Protein AF-A0A934A9N7-F1 (afdb_monomer_lite)

Radius of gyration: 24.1 Å; chains: 1; bounding box: 70×26×63 Å

Sequence (169 aa):
MFSKMNTTSKTILLFLSGLFTGILIMSVLSYRASKTYLQVIESNYNYEQYKFAKQAMKDHEYFLAVHHYKNLITASSQKPGNSFYEAKDIWTLSFPFTAQILRIIKTDLDPKGIGKMRGDGINHGMLAYALEKYGKYSEANAEWEKASILLEQKDVEKVKQLIENINKT

Foldseek 3Di:
DPPPDDPVVVVVVVVVVVVVVVCVVLVVLQLQLQLLVLVVVLVVLLVVLCVQLLVCVVVLVLVSNLVSLVLNLLSLDCDPPRPSNVSSPDGDSPGRPVRVVSVVVDDCPDPPCLVVLLVSLLSLQSSLVSCVSVVNNVSSVVSLVSSCVSNVHPDSVVSNVVSVVVSVD

Structure (mmCIF, N/CA/C/O backbone):
data_AF-A0A934A9N7-F1
#
_entry.id   AF-A0A934A9N7-F1
#
loop_
_atom_site.group_PDB
_atom_site.id
_atom_site.type_symbol
_atom_site.label_atom_id
_atom_site.label_alt_id
_atom_site.label_comp_id
_atom_site.label_asym_id
_atom_site.label_entity_id
_atom_site.label_seq_id
_atom_site.pdbx_PDB_ins_code
_atom_site.Cartn_x
_atom_site.Cartn_y
_atom_site.Cartn_z
_atom_site.occupancy
_atom_site.B_iso_or_equiv
_atom_site.auth_seq_id
_atom_site.auth_comp_id
_atom_site.auth_asym_id
_atom_site.auth_atom_id
_atom_site.pdbx_PDB_model_num
ATOM 1 N N . MET A 1 1 ? 47.398 -6.228 -32.589 1.00 57.06 1 MET A N 1
ATOM 2 C CA . MET A 1 1 ? 46.823 -7.591 -32.694 1.00 57.06 1 MET A CA 1
ATOM 3 C C . MET A 1 1 ? 45.827 -7.761 -33.857 1.00 57.06 1 MET A C 1
ATOM 5 O O . MET A 1 1 ? 45.790 -8.835 -34.432 1.00 57.06 1 MET A O 1
ATOM 9 N N . PHE A 1 2 ? 45.100 -6.722 -34.301 1.00 56.72 2 PHE A N 1
ATOM 10 C CA . PHE A 1 2 ? 44.127 -6.814 -35.415 1.00 56.72 2 PHE A CA 1
ATOM 11 C C . PHE A 1 2 ? 44.704 -6.803 -36.849 1.00 56.72 2 PHE A C 1
ATOM 13 O O . PHE A 1 2 ? 43.981 -7.062 -37.811 1.00 56.72 2 PHE A O 1
ATOM 20 N N . SER A 1 3 ? 46.000 -6.516 -37.018 1.00 62.41 3 SER A N 1
ATOM 21 C CA . SER A 1 3 ? 46.625 -6.360 -38.344 1.00 62.41 3 SER A CA 1
ATOM 22 C C . SER A 1 3 ? 46.806 -7.685 -39.114 1.00 62.41 3 SER A C 1
ATOM 24 O O . SER A 1 3 ? 46.870 -7.642 -40.338 1.00 62.41 3 SER A O 1
ATOM 26 N N . LYS A 1 4 ? 46.804 -8.851 -38.442 1.00 75.25 4 LYS A N 1
ATOM 27 C CA . LYS A 1 4 ? 46.971 -10.184 -39.068 1.00 75.25 4 LYS A CA 1
ATOM 28 C C . LYS A 1 4 ? 45.673 -10.994 -39.260 1.00 75.25 4 LYS A C 1
ATOM 30 O O . LYS A 1 4 ? 45.740 -12.146 -39.671 1.00 75.25 4 LYS A O 1
ATOM 35 N N . MET A 1 5 ? 44.493 -10.439 -38.967 1.00 74.06 5 MET A N 1
ATOM 36 C CA . MET A 1 5 ? 43.220 -11.164 -39.141 1.00 74.06 5 MET A CA 1
ATOM 37 C C . MET A 1 5 ? 42.705 -11.103 -40.586 1.00 74.06 5 MET A C 1
ATOM 39 O O . MET A 1 5 ? 42.666 -10.023 -41.180 1.00 74.06 5 MET A O 1
ATOM 43 N N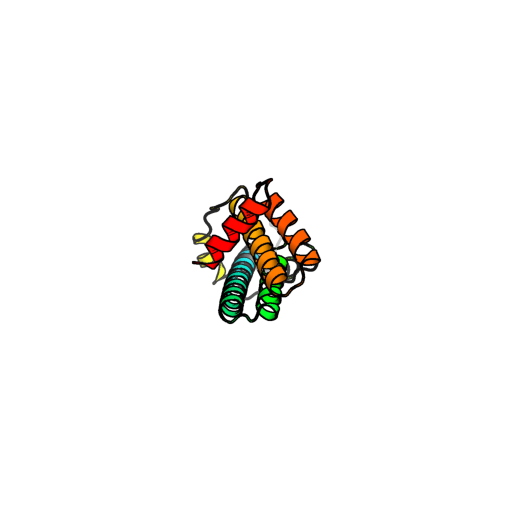 . ASN A 1 6 ? 42.234 -12.243 -41.105 1.00 85.94 6 ASN A N 1
ATOM 44 C CA . ASN A 1 6 ? 41.546 -12.330 -42.395 1.00 85.94 6 ASN A CA 1
ATOM 45 C C . ASN A 1 6 ? 40.193 -11.584 -42.349 1.00 85.94 6 ASN A C 1
ATOM 47 O O . ASN A 1 6 ? 39.578 -11.457 -41.285 1.00 85.94 6 ASN A O 1
ATOM 51 N N . THR A 1 7 ? 39.728 -11.082 -43.493 1.00 86.94 7 THR A N 1
ATOM 52 C CA . THR A 1 7 ? 38.546 -10.209 -43.618 1.00 86.94 7 THR A CA 1
ATOM 53 C C . THR A 1 7 ? 37.291 -10.835 -43.004 1.00 86.94 7 THR A C 1
ATOM 55 O O . THR A 1 7 ? 36.582 -10.167 -42.258 1.00 86.94 7 THR A O 1
ATOM 58 N N . THR A 1 8 ? 37.075 -12.140 -43.194 1.00 87.31 8 THR A N 1
ATOM 59 C CA . THR A 1 8 ? 35.951 -12.884 -42.598 1.00 87.31 8 THR A CA 1
ATOM 60 C C . THR A 1 8 ? 35.962 -12.839 -41.069 1.00 87.31 8 THR A C 1
ATOM 62 O O . THR A 1 8 ? 34.933 -12.588 -40.446 1.00 87.31 8 THR A O 1
ATOM 65 N N . SER A 1 9 ? 37.131 -13.016 -40.446 1.00 87.56 9 SER A N 1
ATOM 66 C CA . SER A 1 9 ? 37.269 -12.960 -38.987 1.00 87.56 9 SER A CA 1
ATOM 67 C C . SER A 1 9 ? 36.985 -11.558 -38.446 1.00 87.56 9 SER A C 1
ATOM 69 O O . SER A 1 9 ? 36.423 -11.430 -37.362 1.00 87.56 9 SER A O 1
ATOM 71 N N . LYS A 1 10 ? 37.330 -10.501 -39.198 1.00 86.94 10 LYS A N 1
ATOM 72 C CA . LYS A 1 10 ? 37.001 -9.113 -38.829 1.00 86.94 10 LYS A CA 1
ATOM 73 C C . LYS A 1 10 ? 35.493 -8.863 -38.888 1.00 86.94 10 LYS A C 1
ATOM 75 O O . LYS A 1 10 ? 34.950 -8.292 -37.949 1.00 86.94 10 LYS A O 1
ATOM 80 N N . THR A 1 11 ? 34.813 -9.340 -39.932 1.00 91.31 11 THR A N 1
ATOM 81 C CA . THR A 1 11 ? 33.352 -9.212 -40.067 1.00 91.31 11 THR A CA 1
ATOM 82 C C . THR A 1 11 ? 32.607 -9.964 -38.967 1.00 91.31 11 THR A C 1
ATOM 84 O O . THR A 1 11 ? 31.686 -9.410 -38.375 1.00 91.31 11 THR A O 1
ATOM 87 N N . ILE A 1 12 ? 33.033 -11.188 -38.634 1.00 92.69 12 ILE A N 1
ATOM 88 C CA . ILE A 1 12 ? 32.453 -11.963 -37.525 1.00 92.69 12 ILE A CA 1
ATOM 89 C C . ILE A 1 12 ? 32.645 -11.228 -36.196 1.00 92.69 12 ILE A C 1
ATOM 91 O O . ILE A 1 12 ? 31.709 -11.134 -35.410 1.00 92.69 12 ILE A O 1
ATOM 95 N N . LEU A 1 13 ? 33.832 -10.670 -35.946 1.00 91.88 13 LEU A N 1
ATOM 96 C CA . LEU A 1 13 ? 34.114 -9.964 -34.697 1.00 91.88 13 LEU A CA 1
ATOM 97 C C . LEU A 1 13 ? 33.294 -8.669 -34.578 1.00 91.88 13 LEU A C 1
ATOM 99 O O . LEU A 1 13 ? 32.753 -8.391 -33.509 1.00 91.88 13 LEU A O 1
ATOM 103 N N . LEU A 1 14 ? 33.118 -7.931 -35.680 1.00 91.00 14 LEU A N 1
ATOM 104 C CA . LEU A 1 14 ? 32.215 -6.778 -35.737 1.00 91.00 14 LEU A CA 1
ATOM 105 C C . LEU A 1 14 ? 30.757 -7.188 -35.487 1.00 91.00 14 LEU A C 1
ATOM 107 O O . LEU A 1 14 ? 30.097 -6.574 -34.651 1.00 91.00 14 LEU A O 1
ATOM 111 N N . PHE A 1 15 ? 30.277 -8.254 -36.134 1.00 93.25 15 PHE A N 1
ATOM 112 C CA . PHE A 1 15 ? 28.925 -8.776 -35.923 1.00 93.25 15 PHE A CA 1
ATOM 113 C C . PHE A 1 15 ? 28.690 -9.198 -34.469 1.00 93.25 15 PHE A C 1
ATOM 115 O O . PHE A 1 15 ? 27.717 -8.767 -33.854 1.00 93.25 15 PHE A O 1
ATOM 122 N N . LEU A 1 16 ? 29.607 -9.983 -33.892 1.00 94.44 16 LEU A N 1
ATOM 123 C CA . LEU A 1 16 ? 29.524 -10.418 -32.499 1.00 94.44 16 LEU A CA 1
ATOM 124 C C . LEU A 1 16 ? 29.541 -9.222 -31.549 1.00 94.44 16 LEU A C 1
ATOM 126 O O . LEU A 1 16 ? 28.736 -9.182 -30.625 1.00 94.44 16 LEU A O 1
ATOM 130 N N . SER A 1 17 ? 30.396 -8.224 -31.793 1.00 92.56 17 SER A N 1
ATOM 131 C CA . SER A 1 17 ? 30.420 -7.012 -30.969 1.00 92.56 17 SER A CA 1
ATOM 132 C C . SER A 1 17 ? 29.082 -6.265 -31.009 1.00 92.56 17 SER A C 1
ATOM 134 O O . SER A 1 17 ? 28.531 -5.964 -29.953 1.00 92.56 17 SER A O 1
ATOM 136 N N . GLY A 1 18 ? 28.495 -6.070 -32.197 1.00 94.38 18 GLY A N 1
ATOM 137 C CA . GLY A 1 18 ? 27.174 -5.458 -32.350 1.00 94.38 18 GLY A CA 1
ATOM 138 C C . GLY A 1 18 ? 26.064 -6.263 -31.670 1.00 94.38 18 GLY A C 1
ATOM 139 O O . GLY A 1 18 ? 25.211 -5.685 -30.998 1.00 94.38 18 GLY A O 1
ATOM 140 N N . LEU A 1 19 ? 26.111 -7.594 -31.773 1.00 92.81 19 LEU A N 1
ATOM 141 C CA . LEU A 1 19 ? 25.171 -8.495 -31.108 1.00 92.81 19 LEU A CA 1
ATOM 142 C C . LEU A 1 19 ? 25.270 -8.387 -29.578 1.00 92.81 19 LEU A C 1
ATOM 144 O O . LEU A 1 19 ? 24.251 -8.200 -28.918 1.00 92.81 19 LEU A O 1
ATOM 148 N N . PHE A 1 20 ? 26.479 -8.427 -29.009 1.00 92.12 20 PHE A N 1
ATOM 149 C CA . PHE A 1 20 ? 26.685 -8.266 -27.566 1.00 92.12 20 PHE A CA 1
ATOM 150 C C . PHE A 1 20 ? 26.236 -6.891 -27.068 1.00 92.12 20 PHE A C 1
ATOM 152 O O . PHE A 1 20 ? 25.565 -6.803 -26.039 1.00 92.12 20 PHE A O 1
ATOM 159 N N . THR A 1 21 ? 26.544 -5.817 -27.800 1.00 90.81 21 THR A N 1
ATOM 160 C CA . THR A 1 21 ? 26.066 -4.471 -27.460 1.00 90.81 21 THR A CA 1
ATOM 161 C C . THR A 1 21 ? 24.539 -4.394 -27.513 1.00 90.81 21 THR A C 1
ATOM 163 O O . THR A 1 21 ? 23.928 -3.855 -26.591 1.00 90.81 21 THR A O 1
ATOM 166 N N . GLY A 1 22 ? 23.908 -4.983 -28.532 1.00 88.19 22 GLY A N 1
ATOM 167 C CA . GLY A 1 22 ? 22.451 -5.068 -28.639 1.00 88.19 22 GLY A CA 1
ATOM 168 C C . GLY A 1 22 ? 21.816 -5.815 -27.464 1.00 88.19 22 GLY A C 1
ATOM 169 O O . GLY A 1 22 ? 20.876 -5.306 -26.854 1.00 88.19 22 GLY A O 1
ATOM 170 N N . ILE A 1 23 ? 22.368 -6.974 -27.090 1.00 88.00 23 ILE A N 1
ATOM 171 C CA . ILE A 1 23 ? 21.912 -7.763 -25.935 1.00 88.00 23 ILE A CA 1
ATOM 172 C C . ILE A 1 23 ? 22.042 -6.959 -24.642 1.00 88.00 23 ILE A C 1
ATOM 174 O O . ILE A 1 23 ? 21.104 -6.938 -23.846 1.00 88.00 23 ILE A O 1
ATOM 178 N N . LEU A 1 24 ? 23.167 -6.270 -24.428 1.00 84.25 24 LEU A N 1
ATOM 179 C CA . LEU A 1 24 ? 23.385 -5.454 -23.231 1.00 84.25 24 LEU A CA 1
ATOM 180 C C . LEU A 1 24 ? 22.382 -4.299 -23.142 1.00 84.25 24 LEU A C 1
ATOM 182 O O . LEU A 1 24 ? 21.764 -4.105 -22.095 1.00 84.25 24 LEU A O 1
ATOM 186 N N . ILE A 1 25 ? 22.172 -3.565 -24.238 1.00 84.62 25 ILE A N 1
ATOM 187 C CA . ILE A 1 25 ? 21.209 -2.455 -24.287 1.00 84.62 25 ILE A CA 1
ATOM 188 C C . ILE A 1 25 ? 19.789 -2.966 -24.030 1.00 84.62 25 ILE A C 1
ATOM 190 O O . ILE A 1 25 ? 19.090 -2.424 -23.171 1.00 84.62 25 ILE A O 1
ATOM 194 N N . MET A 1 26 ? 19.373 -4.030 -24.725 1.00 76.38 26 MET A N 1
ATOM 195 C CA . MET A 1 26 ? 18.054 -4.632 -24.526 1.00 76.38 26 MET A CA 1
ATOM 196 C C . MET A 1 26 ? 17.885 -5.155 -23.107 1.00 76.38 26 MET A C 1
ATOM 198 O O . MET A 1 26 ? 16.810 -5.009 -22.531 1.00 76.38 26 MET A O 1
ATOM 202 N N . SER A 1 27 ? 18.950 -5.684 -22.505 1.00 74.88 27 SER A N 1
ATOM 203 C CA . SER A 1 27 ? 18.892 -6.177 -21.137 1.00 74.88 27 SER A CA 1
ATOM 204 C C . SER A 1 27 ? 18.665 -5.063 -20.123 1.00 74.88 27 SER A C 1
ATOM 206 O O . SER A 1 27 ? 17.806 -5.178 -19.249 1.00 74.88 27 SER A O 1
ATOM 208 N N . VAL A 1 28 ? 19.379 -3.945 -20.273 1.00 76.06 28 VAL A N 1
ATOM 209 C CA . VAL A 1 28 ? 19.206 -2.766 -19.413 1.00 76.06 28 VAL A CA 1
ATOM 210 C C . VAL A 1 28 ? 17.812 -2.156 -19.582 1.00 76.06 28 VAL A C 1
ATOM 212 O O . VAL A 1 28 ? 17.179 -1.776 -18.592 1.00 76.06 28 VAL A O 1
ATOM 215 N N . LEU A 1 29 ? 17.322 -2.065 -20.822 1.00 69.44 29 LEU A N 1
ATOM 216 C CA . LEU A 1 29 ? 15.984 -1.551 -21.113 1.00 69.44 29 LEU A CA 1
ATOM 217 C C . LEU A 1 29 ? 14.897 -2.461 -20.538 1.00 69.44 29 LEU A C 1
ATOM 219 O O . LEU A 1 29 ? 14.018 -1.963 -19.843 1.00 69.44 29 LEU A O 1
ATOM 223 N N . SER A 1 30 ? 14.996 -3.773 -20.757 1.00 68.25 30 SER A N 1
ATOM 224 C CA . SER A 1 30 ? 14.063 -4.781 -20.243 1.00 68.25 30 SER A CA 1
ATOM 225 C C . SER A 1 30 ? 13.985 -4.761 -18.714 1.00 68.25 30 SER A C 1
ATOM 227 O O . SER A 1 30 ? 12.896 -4.683 -18.148 1.00 68.25 30 SER A O 1
ATOM 229 N N . TYR A 1 31 ? 15.134 -4.710 -18.031 1.00 68.38 31 TYR A N 1
ATOM 230 C CA . TYR A 1 31 ? 15.180 -4.641 -16.569 1.00 68.38 31 TYR A CA 1
ATOM 231 C C . TYR A 1 31 ? 14.456 -3.401 -16.018 1.00 68.38 31 TYR A C 1
ATOM 233 O O . TYR A 1 31 ? 13.620 -3.490 -15.116 1.00 68.38 31 TYR A O 1
ATOM 241 N N . ARG A 1 32 ? 14.717 -2.218 -16.592 1.00 65.81 32 ARG A N 1
ATOM 242 C CA . ARG A 1 32 ? 14.036 -0.977 -16.176 1.00 65.81 32 ARG A CA 1
ATOM 243 C C . ARG A 1 32 ? 12.549 -0.967 -16.547 1.00 65.81 32 ARG A C 1
ATOM 245 O O . ARG A 1 32 ? 11.734 -0.410 -15.805 1.00 65.81 32 ARG A O 1
ATOM 252 N N . ALA A 1 33 ? 12.209 -1.566 -17.683 1.00 65.12 33 ALA A N 1
ATOM 253 C CA . ALA A 1 33 ? 10.853 -1.683 -18.194 1.00 65.12 33 ALA A CA 1
ATOM 254 C C . ALA A 1 33 ? 9.975 -2.568 -17.303 1.00 65.12 33 ALA A C 1
ATOM 256 O O . ALA A 1 33 ? 8.890 -2.143 -16.906 1.00 65.12 33 ALA A O 1
ATOM 257 N N . SER A 1 34 ? 10.489 -3.741 -16.926 1.00 66.56 34 SER A N 1
ATOM 258 C CA . SER A 1 34 ? 9.816 -4.702 -16.047 1.00 66.56 34 SER A CA 1
ATOM 259 C C . SER A 1 34 ? 9.435 -4.066 -14.711 1.00 66.56 34 SER A C 1
ATOM 261 O O . SER A 1 34 ? 8.273 -4.103 -14.306 1.00 66.56 34 SER A O 1
ATOM 263 N N . LYS A 1 35 ? 10.369 -3.339 -14.081 1.00 68.56 35 LYS A N 1
ATOM 264 C CA . LYS A 1 35 ? 10.096 -2.627 -12.825 1.00 68.56 35 LYS A CA 1
ATOM 265 C C . LYS A 1 35 ? 8.929 -1.646 -12.948 1.00 68.56 35 LYS A C 1
ATOM 267 O O . LYS A 1 35 ? 8.080 -1.596 -12.066 1.00 68.56 35 LYS A O 1
ATOM 272 N N . THR A 1 36 ? 8.893 -0.852 -14.016 1.00 68.81 36 THR A N 1
ATOM 273 C CA . THR A 1 36 ? 7.818 0.131 -14.232 1.00 68.81 36 THR A CA 1
ATOM 274 C C . THR A 1 36 ? 6.482 -0.561 -14.486 1.00 68.81 36 THR A C 1
ATOM 276 O O . THR A 1 36 ? 5.463 -0.150 -13.945 1.00 68.81 36 THR A O 1
ATOM 279 N N . TYR A 1 37 ? 6.481 -1.631 -15.273 1.00 71.38 37 TYR A N 1
ATOM 280 C CA . TYR A 1 37 ? 5.269 -2.386 -15.557 1.00 71.38 37 TYR A CA 1
ATOM 281 C C . TYR A 1 37 ? 4.677 -3.039 -14.313 1.00 71.38 37 TYR A C 1
ATOM 283 O O . TYR A 1 37 ? 3.485 -2.900 -14.057 1.00 71.38 37 TYR A O 1
ATOM 291 N N . LEU A 1 38 ? 5.513 -3.675 -13.495 1.00 71.81 38 LEU A N 1
ATOM 292 C CA . LEU A 1 38 ? 5.072 -4.259 -12.233 1.00 71.81 38 LEU A CA 1
ATOM 293 C C . LEU A 1 38 ? 4.534 -3.201 -11.276 1.00 71.81 38 LEU A C 1
ATOM 295 O O . LEU A 1 38 ? 3.536 -3.455 -10.618 1.00 71.81 38 LEU A O 1
ATOM 299 N N . GLN A 1 39 ? 5.121 -2.000 -11.253 1.00 75.69 39 GLN A N 1
ATOM 300 C CA . GLN A 1 39 ? 4.568 -0.873 -10.494 1.00 75.69 39 GLN A CA 1
ATOM 301 C C . GLN A 1 39 ? 3.171 -0.470 -10.983 1.00 75.69 39 GLN A C 1
ATOM 303 O O . GLN A 1 39 ? 2.317 -0.129 -10.170 1.00 75.69 39 GLN A O 1
ATOM 308 N N . VAL A 1 40 ? 2.917 -0.518 -12.294 1.00 78.44 40 VAL A N 1
ATOM 309 C CA . VAL A 1 40 ? 1.588 -0.234 -12.856 1.00 78.44 40 VAL A CA 1
ATOM 310 C C . VAL A 1 40 ? 0.593 -1.334 -12.498 1.00 78.44 40 VAL A C 1
ATOM 312 O O . VAL A 1 40 ? -0.516 -1.012 -12.079 1.00 78.44 40 VAL A O 1
ATOM 315 N N . ILE A 1 41 ? 0.977 -2.610 -12.609 1.00 77.88 41 ILE A N 1
ATOM 316 C CA . ILE A 1 41 ? 0.116 -3.726 -12.187 1.00 77.88 41 ILE A CA 1
ATOM 317 C C . ILE A 1 41 ? -0.189 -3.618 -10.692 1.00 77.88 41 ILE A C 1
ATOM 319 O O . ILE A 1 41 ? -1.353 -3.694 -10.315 1.00 77.88 41 ILE A O 1
ATOM 323 N N . GLU A 1 42 ? 0.829 -3.408 -9.855 1.00 82.19 42 GLU A N 1
ATOM 324 C CA . GLU A 1 42 ? 0.686 -3.222 -8.407 1.00 82.19 42 GLU A CA 1
ATOM 325 C C . GLU A 1 42 ? -0.274 -2.062 -8.111 1.00 82.19 42 GLU A C 1
ATOM 327 O O . GLU A 1 42 ? -1.207 -2.209 -7.325 1.00 82.19 42 GLU A O 1
ATOM 332 N N . SER A 1 43 ? -0.111 -0.927 -8.797 1.00 83.06 43 SER A N 1
ATOM 333 C CA . SER A 1 43 ? -0.997 0.228 -8.645 1.00 83.06 43 SER A CA 1
ATOM 334 C C . SER A 1 43 ? -2.438 -0.074 -9.063 1.00 83.06 43 SER A C 1
ATOM 336 O O . SER A 1 43 ? -3.361 0.341 -8.362 1.00 83.06 43 SER A O 1
ATOM 338 N N . ASN A 1 44 ? -2.651 -0.774 -10.182 1.00 83.56 44 ASN A N 1
ATOM 339 C CA . ASN A 1 44 ? -3.992 -1.132 -10.649 1.00 83.56 44 ASN A CA 1
ATOM 340 C C . ASN A 1 44 ? -4.661 -2.126 -9.695 1.00 83.56 44 ASN A C 1
ATOM 342 O O . ASN A 1 44 ? -5.805 -1.930 -9.298 1.00 83.56 44 ASN A O 1
ATOM 346 N N . TYR A 1 45 ? -3.920 -3.148 -9.267 1.00 85.81 45 TYR A N 1
ATOM 347 C CA . TYR A 1 45 ? -4.387 -4.123 -8.290 1.00 85.81 45 TYR A CA 1
ATOM 348 C C . TYR A 1 45 ? -4.777 -3.449 -6.970 1.00 85.81 45 TYR A C 1
ATOM 350 O O . TYR A 1 45 ? -5.873 -3.674 -6.463 1.00 85.81 45 TYR A O 1
ATOM 358 N N . ASN A 1 46 ? -3.924 -2.567 -6.439 1.00 87.19 46 ASN A N 1
ATOM 359 C CA . ASN A 1 46 ? -4.215 -1.814 -5.219 1.00 87.19 46 ASN A CA 1
ATOM 360 C C . ASN A 1 46 ? -5.482 -0.958 -5.372 1.00 87.19 46 ASN A C 1
ATOM 362 O O . ASN A 1 46 ? -6.333 -0.937 -4.483 1.00 87.19 46 ASN A O 1
ATOM 366 N N . TYR A 1 47 ? -5.645 -0.287 -6.514 1.00 89.31 47 TYR A N 1
ATOM 367 C CA . TYR A 1 47 ? -6.848 0.491 -6.801 1.00 89.31 47 TYR A CA 1
ATOM 368 C C . TYR A 1 47 ? -8.116 -0.380 -6.846 1.00 89.31 47 TYR A C 1
ATOM 370 O O . TYR A 1 47 ? -9.130 -0.026 -6.241 1.00 89.31 47 TYR A O 1
ATOM 378 N N . GLU A 1 48 ? -8.062 -1.538 -7.506 1.00 88.94 48 GLU A N 1
ATOM 379 C CA . GLU A 1 48 ? -9.183 -2.480 -7.574 1.00 88.94 48 GLU A CA 1
ATOM 380 C C . GLU A 1 48 ? -9.549 -3.040 -6.197 1.00 88.94 48 GLU A C 1
ATOM 382 O O . GLU A 1 48 ? -10.721 -3.005 -5.818 1.00 88.94 48 GLU A O 1
ATOM 387 N N . GLN A 1 49 ? -8.564 -3.482 -5.406 1.00 91.81 49 GLN A N 1
ATOM 388 C CA . GLN A 1 49 ? -8.805 -3.974 -4.046 1.00 91.81 49 GLN A CA 1
ATOM 389 C C . GLN A 1 49 ? -9.431 -2.892 -3.162 1.00 91.81 49 GLN A C 1
ATOM 391 O O . GLN A 1 49 ? -10.390 -3.169 -2.447 1.00 91.81 49 GLN A O 1
ATOM 396 N N . TYR A 1 50 ? -8.952 -1.648 -3.244 1.00 92.38 50 TYR A N 1
ATOM 397 C CA . TYR A 1 50 ? -9.559 -0.531 -2.520 1.00 92.38 50 TYR A CA 1
ATOM 398 C C . TYR A 1 50 ? -11.021 -0.304 -2.931 1.00 92.38 50 TYR A C 1
ATOM 400 O O . TYR A 1 50 ? -11.891 -0.147 -2.071 1.00 92.38 50 TYR A O 1
ATOM 408 N N . LYS A 1 51 ? -11.318 -0.327 -4.238 1.00 94.44 51 LYS A N 1
ATOM 409 C CA . LYS A 1 51 ? -12.684 -0.176 -4.755 1.00 94.44 51 LYS A CA 1
ATOM 410 C C . LYS A 1 51 ? -13.603 -1.293 -4.252 1.00 94.44 51 LYS A C 1
ATOM 412 O O . LYS A 1 51 ? -14.706 -0.995 -3.795 1.00 94.44 51 LYS A O 1
ATOM 417 N N . PHE A 1 52 ? -13.157 -2.548 -4.301 1.00 94.06 52 PHE A N 1
ATOM 418 C CA . PHE A 1 52 ? -13.930 -3.683 -3.793 1.00 94.06 52 PHE A CA 1
ATOM 419 C C . PHE A 1 52 ? -14.135 -3.608 -2.280 1.00 94.06 52 PHE A C 1
ATOM 421 O O . PHE A 1 52 ? -15.251 -3.814 -1.813 1.00 94.06 52 PHE A O 1
ATOM 428 N N . ALA A 1 53 ? -13.109 -3.217 -1.519 1.00 92.69 53 ALA A N 1
ATOM 429 C CA . ALA A 1 53 ? -13.230 -3.012 -0.079 1.00 92.69 53 ALA A CA 1
ATOM 430 C C . ALA A 1 53 ? -14.280 -1.943 0.253 1.00 92.69 53 ALA A C 1
ATOM 432 O O . ALA A 1 53 ? -15.150 -2.160 1.092 1.00 92.69 53 ALA A O 1
ATOM 433 N N . LYS A 1 54 ? -14.240 -0.798 -0.441 1.00 93.06 54 LYS A N 1
ATOM 434 C CA . LYS A 1 54 ? -15.216 0.285 -0.268 1.00 93.06 54 LYS A CA 1
ATOM 435 C C . LYS A 1 54 ? -16.633 -0.133 -0.640 1.00 93.06 54 LYS A C 1
ATOM 437 O O . LYS A 1 54 ? -17.564 0.258 0.058 1.00 93.06 54 LYS A O 1
ATOM 442 N N . GLN A 1 55 ? -16.801 -0.911 -1.706 1.00 94.75 55 GLN A N 1
ATOM 443 C CA . GLN A 1 55 ? -18.110 -1.434 -2.088 1.00 94.75 55 GLN A CA 1
ATOM 444 C C . GLN A 1 55 ? -18.648 -2.397 -1.020 1.00 94.75 55 GLN A C 1
ATOM 446 O O . GLN A 1 55 ? -19.728 -2.161 -0.492 1.00 94.75 55 GLN A O 1
ATOM 451 N N . ALA A 1 56 ? -17.848 -3.378 -0.595 1.00 94.50 56 ALA A N 1
ATOM 452 C CA . ALA A 1 56 ? -18.219 -4.312 0.468 1.00 94.50 56 ALA A CA 1
ATOM 453 C C . ALA A 1 56 ? -18.567 -3.597 1.789 1.00 94.50 56 ALA A C 1
ATOM 455 O O . ALA A 1 56 ? -19.503 -3.986 2.482 1.00 94.50 56 ALA A O 1
ATOM 456 N N . MET A 1 57 ? -17.864 -2.506 2.124 1.00 93.38 57 MET A N 1
ATOM 457 C CA . MET A 1 57 ? -18.210 -1.658 3.272 1.00 93.38 57 MET A CA 1
ATOM 458 C C . MET A 1 57 ? -19.600 -1.019 3.138 1.00 93.38 57 MET A C 1
ATOM 460 O O . MET A 1 57 ? -20.334 -0.977 4.123 1.00 93.38 57 MET A O 1
ATOM 464 N N . LYS A 1 58 ? -19.966 -0.520 1.948 1.00 93.44 58 LYS A N 1
ATOM 465 C CA . LYS A 1 58 ? -21.298 0.058 1.681 1.00 93.44 58 LYS A CA 1
ATOM 466 C C . LYS A 1 58 ? -22.399 -0.999 1.740 1.00 93.44 58 LYS A C 1
ATOM 468 O O . LYS A 1 58 ? -23.484 -0.725 2.247 1.00 93.44 58 LYS A O 1
ATOM 473 N N . ASP A 1 59 ? -22.084 -2.209 1.296 1.00 95.75 59 ASP A N 1
ATOM 474 C CA . ASP A 1 59 ? -23.002 -3.349 1.281 1.00 95.75 59 ASP A CA 1
ATOM 475 C C . ASP A 1 59 ? -23.081 -4.063 2.646 1.00 95.75 59 ASP A C 1
ATOM 477 O O . ASP A 1 59 ? -23.822 -5.027 2.804 1.00 95.75 59 ASP A O 1
ATOM 481 N N . HIS A 1 60 ? -22.370 -3.557 3.666 1.00 94.69 60 HIS A N 1
ATOM 482 C CA . HIS A 1 60 ? -22.273 -4.131 5.017 1.00 94.69 60 HIS A CA 1
ATOM 483 C C . HIS A 1 60 ? -21.657 -5.547 5.050 1.00 94.69 60 HIS A C 1
ATOM 485 O O . HIS A 1 60 ? -21.754 -6.262 6.050 1.00 94.69 60 HIS A O 1
ATOM 491 N N . GLU A 1 61 ? -20.947 -5.940 3.992 1.00 95.94 61 GLU A N 1
ATOM 492 C CA . GLU A 1 61 ? -20.204 -7.196 3.874 1.00 95.94 61 GLU A CA 1
ATOM 493 C C . GLU A 1 61 ? -18.810 -7.068 4.514 1.00 95.94 61 GLU A C 1
ATOM 495 O O . GLU A 1 61 ? -17.765 -7.179 3.867 1.00 95.94 61 GLU A O 1
ATOM 500 N N . TYR A 1 62 ? -18.772 -6.811 5.824 1.00 93.38 62 TYR A N 1
ATOM 501 C CA . TYR A 1 62 ? -17.536 -6.439 6.526 1.00 93.38 62 TYR A CA 1
ATOM 502 C C . TYR A 1 62 ? -16.425 -7.490 6.444 1.00 93.38 62 TYR A C 1
ATOM 504 O O . TYR A 1 62 ? -15.250 -7.137 6.383 1.00 93.38 62 TYR A O 1
ATOM 512 N N . PHE A 1 63 ? -16.770 -8.779 6.388 1.00 93.25 63 PHE A N 1
ATOM 513 C CA . PHE A 1 63 ? -15.785 -9.843 6.185 1.00 93.25 63 PHE A CA 1
ATOM 514 C C . PHE A 1 63 ? -15.049 -9.697 4.843 1.00 93.25 63 PHE A C 1
ATOM 516 O O . PHE A 1 63 ? -13.821 -9.801 4.789 1.00 93.25 63 PHE A O 1
ATOM 523 N N . LEU A 1 64 ? -15.790 -9.409 3.769 1.00 92.44 64 LEU A N 1
ATOM 524 C CA . LEU A 1 64 ? -15.227 -9.220 2.436 1.00 92.44 64 LEU A CA 1
ATOM 525 C C . LEU A 1 64 ? -14.402 -7.927 2.372 1.00 92.44 64 LEU A C 1
ATOM 527 O O . LEU A 1 64 ? -13.301 -7.916 1.821 1.00 92.44 64 LEU A O 1
ATOM 531 N N . ALA A 1 65 ? -14.867 -6.862 3.031 1.00 91.31 65 ALA A N 1
ATOM 532 C CA . ALA A 1 65 ? -14.099 -5.628 3.172 1.00 91.31 65 ALA A CA 1
ATOM 533 C C . ALA A 1 65 ? -12.753 -5.856 3.885 1.00 91.31 65 ALA A C 1
ATOM 535 O O . ALA A 1 65 ? -11.715 -5.395 3.408 1.00 91.31 65 ALA A O 1
ATOM 536 N N . VAL A 1 66 ? -12.746 -6.616 4.989 1.00 92.06 66 VAL A N 1
ATOM 537 C CA . VAL A 1 66 ? -11.519 -7.013 5.702 1.00 92.06 66 VAL A CA 1
ATOM 538 C C . VAL A 1 66 ? -10.571 -7.772 4.775 1.00 92.06 66 VAL A C 1
ATOM 540 O O . VAL A 1 66 ? -9.373 -7.490 4.775 1.00 92.06 66 VAL A O 1
ATOM 543 N N . HIS A 1 67 ? -11.085 -8.710 3.974 1.00 91.50 67 HIS A N 1
ATOM 544 C CA . HIS A 1 67 ? -10.273 -9.461 3.017 1.00 91.50 67 HIS A CA 1
ATOM 545 C C . HIS A 1 67 ? -9.579 -8.532 2.007 1.00 91.50 67 HIS A C 1
ATOM 547 O O . HIS A 1 67 ? -8.356 -8.581 1.860 1.00 91.50 67 HIS A O 1
ATOM 553 N N . HIS A 1 68 ? -10.327 -7.625 1.376 1.00 91.12 68 HIS A N 1
ATOM 554 C CA . HIS A 1 68 ? -9.772 -6.698 0.390 1.00 91.12 68 HIS A CA 1
ATOM 555 C C . HIS A 1 68 ? -8.784 -5.689 0.994 1.00 91.12 68 HIS A C 1
ATOM 557 O O . HIS A 1 68 ? -7.730 -5.444 0.405 1.00 91.12 68 HIS A O 1
ATOM 563 N N . TYR A 1 69 ? -9.047 -5.152 2.191 1.00 91.88 69 TYR A N 1
ATOM 564 C CA . TYR A 1 69 ? -8.082 -4.274 2.863 1.00 91.88 69 TYR A CA 1
ATOM 565 C C . TYR A 1 69 ? -6.809 -5.017 3.300 1.00 91.88 69 TYR A C 1
ATOM 567 O O . TYR A 1 69 ? -5.714 -4.466 3.174 1.00 91.88 69 TYR A O 1
ATOM 575 N N . LYS A 1 70 ? -6.905 -6.281 3.742 1.00 88.88 70 LYS A N 1
ATOM 576 C CA . LYS A 1 70 ? -5.715 -7.113 4.009 1.00 88.88 70 LYS A CA 1
ATOM 577 C C . LYS A 1 70 ? -4.902 -7.346 2.733 1.00 88.88 70 LYS A C 1
ATOM 579 O O . LYS A 1 70 ? -3.677 -7.233 2.779 1.00 88.88 70 LYS A O 1
ATOM 584 N N . ASN A 1 71 ? -5.556 -7.609 1.600 1.00 87.31 71 ASN A N 1
ATOM 585 C CA . ASN A 1 71 ? -4.880 -7.760 0.308 1.00 87.31 71 ASN A CA 1
ATOM 586 C C . ASN A 1 71 ? -4.166 -6.472 -0.116 1.00 87.31 71 ASN A C 1
ATOM 588 O O . ASN A 1 71 ? -3.025 -6.535 -0.567 1.00 87.31 71 ASN A O 1
ATOM 592 N N . LEU A 1 72 ? -4.809 -5.318 0.077 1.00 87.94 72 LEU A N 1
ATOM 593 C CA . LEU A 1 72 ? -4.250 -4.001 -0.223 1.00 87.94 72 LEU A CA 1
ATOM 594 C C . LEU A 1 72 ? -2.963 -3.726 0.572 1.00 87.94 72 LEU A C 1
ATOM 596 O O . LEU A 1 72 ? -1.936 -3.393 -0.012 1.00 87.94 72 LEU A O 1
ATOM 600 N N . ILE A 1 73 ? -3.003 -3.928 1.894 1.00 87.00 73 ILE A N 1
ATOM 601 C CA . ILE A 1 73 ? -1.843 -3.746 2.786 1.00 87.00 73 ILE A CA 1
ATOM 602 C C . ILE A 1 73 ? -0.732 -4.747 2.451 1.00 87.00 73 ILE A C 1
ATOM 604 O O . ILE A 1 73 ? 0.451 -4.409 2.450 1.00 87.00 73 ILE A O 1
ATOM 608 N N . THR A 1 74 ? -1.099 -5.996 2.158 1.00 84.62 74 THR A N 1
ATOM 609 C CA . THR A 1 74 ? -0.124 -7.037 1.814 1.00 84.62 74 THR A CA 1
ATOM 610 C C . THR A 1 74 ? 0.594 -6.689 0.515 1.00 84.62 74 THR A C 1
ATOM 612 O O . THR A 1 74 ? 1.823 -6.740 0.483 1.00 84.62 74 THR A O 1
ATOM 615 N N . ALA A 1 75 ? -0.148 -6.271 -0.515 1.00 80.81 75 ALA A N 1
ATOM 616 C CA . ALA A 1 75 ? 0.399 -5.908 -1.816 1.00 80.81 75 ALA A CA 1
ATOM 617 C C . ALA A 1 75 ? 1.268 -4.643 -1.769 1.00 80.81 75 ALA A C 1
ATOM 619 O O . ALA A 1 75 ? 2.297 -4.615 -2.442 1.00 80.81 75 ALA A O 1
ATOM 620 N N . SER A 1 76 ? 0.931 -3.646 -0.939 1.00 77.56 76 SER A N 1
ATOM 621 C CA . SER A 1 76 ? 1.749 -2.431 -0.775 1.00 77.56 76 SER A CA 1
ATOM 622 C C . SER A 1 76 ? 2.998 -2.629 0.103 1.00 77.56 76 SER A C 1
ATOM 624 O O . SER A 1 76 ? 3.945 -1.822 0.039 1.00 77.56 76 SER A O 1
ATOM 626 N N . SER A 1 77 ? 3.035 -3.710 0.896 1.00 75.06 77 SER A N 1
ATOM 627 C CA . SER A 1 77 ? 4.127 -3.999 1.828 1.00 75.06 77 SER A CA 1
ATOM 628 C C . SER A 1 77 ? 5.432 -4.375 1.118 1.00 75.06 77 SER A C 1
ATOM 630 O O . SER A 1 77 ? 5.476 -5.206 0.213 1.00 75.06 77 SER A O 1
ATOM 632 N N . GLN A 1 78 ? 6.553 -3.805 1.563 1.00 68.19 78 GLN A N 1
ATOM 633 C CA . GLN A 1 78 ? 7.890 -4.144 1.054 1.00 68.19 78 GLN A CA 1
ATOM 634 C C . GLN A 1 78 ? 8.516 -5.330 1.808 1.00 68.19 78 GLN A C 1
ATOM 636 O O . GLN A 1 78 ? 9.701 -5.301 2.134 1.00 68.19 78 GLN A O 1
ATOM 641 N N . LYS A 1 79 ? 7.722 -6.352 2.145 1.00 66.00 79 LYS A N 1
ATOM 642 C CA . LYS A 1 79 ? 8.204 -7.523 2.891 1.00 66.00 79 LYS A CA 1
ATOM 643 C C . LYS A 1 79 ? 8.505 -8.700 1.948 1.00 66.00 79 LYS A C 1
ATOM 645 O O . LYS A 1 79 ? 7.768 -8.888 0.977 1.00 66.00 79 LYS A O 1
ATOM 650 N N . PRO A 1 80 ? 9.547 -9.508 2.234 1.00 50.12 80 PRO A N 1
ATOM 651 C CA . PRO A 1 80 ? 9.764 -10.790 1.560 1.00 50.12 80 PRO A CA 1
ATOM 652 C C . PRO A 1 80 ? 8.511 -11.677 1.661 1.00 50.12 80 PRO A C 1
ATOM 654 O O . PRO A 1 80 ? 7.871 -11.690 2.714 1.00 50.12 80 PRO A O 1
ATOM 657 N N . GLY A 1 81 ? 8.148 -12.386 0.587 1.00 53.47 81 GLY A N 1
ATOM 658 C CA . GLY A 1 81 ? 6.904 -13.167 0.497 1.00 53.47 81 GLY A CA 1
ATOM 659 C C . GLY A 1 81 ? 5.694 -12.422 -0.090 1.00 53.47 81 GLY A C 1
ATOM 660 O O . GLY A 1 81 ? 4.627 -13.015 -0.232 1.00 53.47 81 GLY A O 1
ATOM 661 N N . ASN A 1 82 ? 5.822 -11.139 -0.450 1.00 64.31 82 ASN A N 1
ATOM 662 C CA . ASN A 1 82 ? 4.815 -10.438 -1.256 1.00 64.31 82 ASN A CA 1
ATOM 663 C C . ASN A 1 82 ? 5.000 -10.789 -2.745 1.00 64.31 82 ASN A C 1
ATOM 665 O O . ASN A 1 82 ? 6.096 -10.643 -3.292 1.00 64.31 82 ASN A O 1
ATOM 669 N N . SER A 1 83 ? 3.916 -11.170 -3.427 1.00 62.53 83 SER A N 1
ATOM 670 C CA . SER A 1 83 ? 3.903 -11.485 -4.862 1.00 62.53 83 SER A CA 1
ATOM 671 C C . SER A 1 83 ? 4.495 -10.369 -5.736 1.00 62.53 83 SER A C 1
ATOM 673 O O . SER A 1 83 ? 5.146 -10.658 -6.735 1.00 62.53 83 SER A O 1
ATOM 675 N N . PHE A 1 84 ? 4.354 -9.096 -5.344 1.00 62.91 84 PHE A N 1
ATOM 676 C CA . PHE A 1 84 ? 4.947 -7.949 -6.050 1.00 62.91 84 PHE A CA 1
ATOM 677 C C . PHE A 1 84 ? 6.385 -7.618 -5.616 1.00 62.91 84 PHE A C 1
ATOM 679 O O . PHE A 1 84 ? 7.076 -6.846 -6.287 1.00 62.91 84 PHE A O 1
ATOM 686 N N . TYR A 1 85 ? 6.861 -8.184 -4.502 1.00 58.59 85 TYR A N 1
ATOM 687 C CA . TYR A 1 85 ? 8.269 -8.122 -4.107 1.00 58.59 85 TYR A CA 1
ATOM 688 C C . TYR A 1 85 ? 9.098 -9.103 -4.943 1.00 58.59 85 TYR A C 1
ATOM 690 O O . TYR A 1 85 ? 10.118 -8.706 -5.497 1.00 58.59 85 TYR A O 1
ATOM 698 N N . GLU A 1 86 ? 8.612 -10.335 -5.101 1.00 55.69 86 GLU A N 1
ATOM 699 C CA . GLU A 1 86 ? 9.301 -11.418 -5.821 1.00 55.69 86 GLU A CA 1
ATOM 700 C C . GLU A 1 86 ? 9.168 -11.305 -7.347 1.00 55.69 86 GLU A C 1
ATOM 702 O O . GLU A 1 86 ? 10.098 -11.631 -8.083 1.00 55.69 86 GLU A O 1
ATOM 707 N N . ALA A 1 87 ? 8.051 -10.764 -7.850 1.00 54.72 87 ALA A N 1
ATOM 708 C CA . ALA A 1 87 ? 7.849 -10.591 -9.289 1.00 54.72 87 ALA A CA 1
ATOM 709 C C . ALA A 1 87 ? 8.805 -9.574 -9.935 1.00 54.72 87 ALA A C 1
ATOM 711 O O . ALA A 1 87 ? 8.953 -9.592 -11.156 1.00 54.72 87 ALA A O 1
ATOM 712 N N . LYS A 1 88 ? 9.477 -8.716 -9.146 1.00 56.28 88 LYS A N 1
ATOM 713 C CA . LYS A 1 88 ? 10.434 -7.703 -9.641 1.00 56.28 88 LYS A CA 1
ATOM 714 C C . LYS A 1 88 ? 11.594 -8.290 -10.444 1.00 56.28 88 LYS A C 1
ATOM 716 O O . LYS A 1 88 ? 12.191 -7.552 -11.227 1.00 56.28 88 LYS A O 1
ATOM 721 N N . ASP A 1 89 ? 11.831 -9.593 -10.317 1.00 53.50 89 ASP A N 1
ATOM 722 C CA . ASP A 1 89 ? 12.939 -10.294 -10.959 1.00 53.50 89 ASP A CA 1
ATOM 723 C C . ASP A 1 89 ? 12.522 -11.191 -12.147 1.00 53.50 89 ASP A C 1
ATOM 725 O O . ASP A 1 89 ? 13.379 -11.831 -12.759 1.00 53.50 89 ASP A O 1
ATOM 729 N N . ILE A 1 90 ? 11.237 -11.231 -12.538 1.00 52.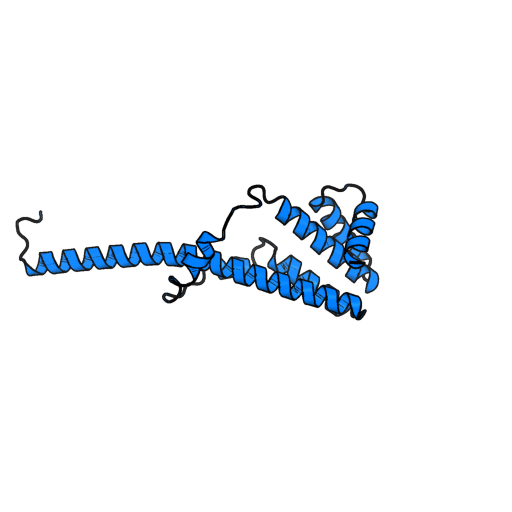31 90 ILE A N 1
ATOM 730 C CA . ILE A 1 90 ? 10.758 -12.143 -13.595 1.00 52.31 90 ILE A CA 1
ATOM 731 C C . ILE A 1 90 ? 10.810 -11.470 -14.979 1.00 52.31 90 ILE A C 1
ATOM 733 O O . ILE A 1 90 ? 10.231 -10.410 -15.224 1.00 52.31 90 ILE A O 1
ATOM 737 N N . TRP A 1 91 ? 11.539 -12.107 -15.896 1.00 51.06 91 TRP A N 1
ATOM 738 C CA . TRP A 1 91 ? 11.901 -11.612 -17.227 1.00 51.06 91 TRP A CA 1
ATOM 739 C C . TRP A 1 91 ? 11.052 -12.209 -18.354 1.00 51.06 91 TRP A C 1
ATOM 741 O O . TRP A 1 91 ? 10.858 -13.419 -18.403 1.00 51.06 91 TRP A O 1
ATOM 751 N N . THR A 1 92 ? 10.690 -11.395 -19.355 1.00 55.44 92 THR A N 1
ATOM 752 C CA . THR A 1 92 ? 10.393 -11.880 -20.719 1.00 55.44 92 THR A CA 1
ATOM 753 C C . THR A 1 92 ? 10.995 -10.940 -21.774 1.00 55.44 92 THR A C 1
ATOM 755 O O . THR A 1 92 ? 10.955 -9.719 -21.636 1.00 55.44 92 THR A O 1
ATOM 758 N N . LEU A 1 93 ? 11.588 -11.506 -22.836 1.00 50.66 93 LEU A N 1
ATOM 759 C CA . LEU A 1 93 ? 12.303 -10.771 -23.901 1.00 50.66 93 LEU A CA 1
ATOM 760 C C . LEU A 1 93 ? 11.404 -9.834 -24.740 1.00 50.66 93 LEU A C 1
ATOM 762 O O . LEU A 1 93 ? 11.910 -9.014 -25.504 1.00 50.66 93 LEU A O 1
ATOM 766 N N . SER A 1 94 ? 10.082 -9.946 -24.619 1.00 55.00 94 SER A N 1
ATOM 767 C CA . SER A 1 94 ? 9.086 -9.254 -25.447 1.00 55.00 94 SER A CA 1
ATOM 768 C C . SER A 1 94 ? 8.630 -7.891 -24.905 1.00 55.00 94 SER A C 1
ATOM 770 O O . SER A 1 94 ? 7.749 -7.267 -25.490 1.00 55.00 94 SER A O 1
ATOM 772 N N . PHE A 1 95 ? 9.208 -7.402 -23.804 1.00 57.19 95 PHE A N 1
ATOM 773 C CA . PHE A 1 95 ? 8.658 -6.284 -23.026 1.00 57.19 95 PHE A CA 1
ATOM 774 C C . PHE A 1 95 ? 9.115 -4.821 -23.326 1.00 57.19 95 PHE A C 1
ATOM 776 O O . PHE A 1 95 ? 8.586 -3.902 -22.697 1.00 57.19 95 PHE A O 1
ATOM 783 N N . PRO A 1 96 ? 10.072 -4.496 -24.226 1.00 51.34 96 PRO A N 1
ATOM 784 C CA . PRO A 1 96 ? 10.722 -3.178 -24.176 1.00 51.34 96 PRO A CA 1
ATOM 785 C C . PRO A 1 96 ? 9.900 -1.993 -24.727 1.00 51.34 96 PRO A C 1
ATOM 787 O O . PRO A 1 96 ? 10.180 -0.853 -24.356 1.00 51.34 96 PRO A O 1
ATOM 790 N N . PHE A 1 97 ? 8.885 -2.205 -25.576 1.00 53.69 97 PHE A N 1
ATOM 791 C CA . PHE A 1 97 ? 8.211 -1.094 -26.277 1.00 53.69 97 PHE A CA 1
ATOM 792 C C . PHE A 1 97 ? 7.070 -0.428 -25.483 1.00 53.69 97 PHE A C 1
ATOM 794 O O . PHE A 1 97 ? 6.887 0.784 -25.587 1.00 53.69 97 PHE A O 1
ATOM 801 N N . THR A 1 98 ? 6.350 -1.156 -24.626 1.00 51.72 98 THR A N 1
ATOM 802 C CA . THR A 1 98 ? 5.259 -0.605 -23.791 1.00 51.72 98 THR A CA 1
ATOM 803 C C . THR A 1 98 ? 5.764 0.211 -22.597 1.00 51.72 98 THR A C 1
ATOM 805 O O . THR A 1 98 ? 5.094 1.134 -22.138 1.00 51.72 98 THR A O 1
ATOM 808 N N . ALA A 1 99 ? 6.971 -0.065 -22.103 1.00 52.03 99 ALA A N 1
ATOM 809 C CA . ALA A 1 99 ? 7.483 0.564 -20.888 1.00 52.03 99 ALA A CA 1
ATOM 810 C C . ALA A 1 99 ? 8.115 1.951 -21.084 1.00 52.03 99 ALA A C 1
ATOM 812 O O . ALA A 1 99 ? 8.197 2.731 -20.133 1.00 52.03 99 ALA A O 1
ATOM 813 N N . GLN A 1 100 ? 8.541 2.295 -22.303 1.00 48.41 100 GLN A N 1
ATOM 814 C CA . GLN A 1 100 ? 9.149 3.602 -22.565 1.00 48.41 100 GLN A CA 1
ATOM 815 C C . GLN A 1 100 ? 8.119 4.742 -22.489 1.00 48.41 100 GLN A C 1
ATOM 817 O O . GLN A 1 100 ? 8.455 5.833 -22.029 1.00 48.41 100 GLN A O 1
ATOM 822 N N . ILE A 1 101 ? 6.862 4.464 -22.857 1.00 53.31 101 ILE A N 1
ATOM 823 C CA . ILE A 1 101 ? 5.730 5.394 -22.716 1.00 53.31 101 ILE A CA 1
ATOM 824 C C . ILE A 1 101 ? 5.417 5.624 -21.228 1.00 53.31 101 ILE A C 1
ATOM 826 O O . ILE A 1 101 ? 5.269 6.764 -20.795 1.00 53.31 101 ILE A O 1
ATOM 830 N N . LEU A 1 102 ? 5.423 4.561 -20.417 1.00 51.09 102 LEU A N 1
ATOM 831 C CA . LEU A 1 102 ? 5.183 4.640 -18.969 1.00 51.09 102 LEU A CA 1
ATOM 832 C C . LEU A 1 102 ? 6.288 5.399 -18.214 1.00 51.09 102 LEU A C 1
ATOM 834 O O . LEU A 1 102 ? 6.013 6.074 -17.225 1.00 51.09 102 LEU A O 1
ATOM 838 N N . ARG A 1 103 ? 7.537 5.342 -18.695 1.00 50.41 103 ARG A N 1
ATOM 839 C CA . ARG A 1 103 ? 8.674 6.056 -18.091 1.00 50.41 103 ARG A CA 1
ATOM 840 C C . ARG A 1 103 ? 8.522 7.579 -18.142 1.00 50.41 103 ARG A C 1
ATOM 842 O O . ARG A 1 103 ? 8.991 8.252 -17.233 1.00 50.41 103 ARG A O 1
ATOM 849 N N . ILE A 1 104 ? 7.890 8.118 -19.187 1.00 53.09 104 ILE A N 1
ATOM 850 C CA . ILE A 1 104 ? 7.727 9.571 -19.385 1.00 53.09 104 ILE A CA 1
ATOM 851 C C . ILE A 1 104 ? 6.740 10.169 -18.366 1.00 53.09 104 ILE A C 1
ATOM 853 O O . ILE A 1 104 ? 6.837 11.345 -18.035 1.00 53.09 104 ILE A O 1
ATOM 857 N N . ILE A 1 105 ? 5.845 9.350 -17.810 1.00 52.94 105 ILE A N 1
ATOM 858 C CA . ILE A 1 105 ? 4.812 9.778 -16.853 1.00 52.94 105 ILE A CA 1
ATOM 859 C C . ILE A 1 105 ? 5.343 9.781 -15.405 1.00 52.94 105 ILE A C 1
ATOM 861 O O . ILE A 1 105 ? 4.711 10.324 -14.499 1.00 52.94 105 ILE A O 1
ATOM 865 N N . LYS A 1 106 ? 6.526 9.204 -15.156 1.00 49.59 106 LYS A N 1
ATOM 866 C CA . LYS A 1 106 ? 7.071 9.051 -13.805 1.00 49.59 106 LYS A CA 1
ATOM 867 C C . LYS A 1 106 ? 7.772 10.324 -13.325 1.00 49.59 106 LYS A C 1
ATOM 869 O O . LYS A 1 106 ? 8.997 10.412 -13.319 1.00 49.59 106 LYS A O 1
ATOM 874 N N . THR A 1 107 ? 6.983 11.287 -12.873 1.00 54.66 107 THR A N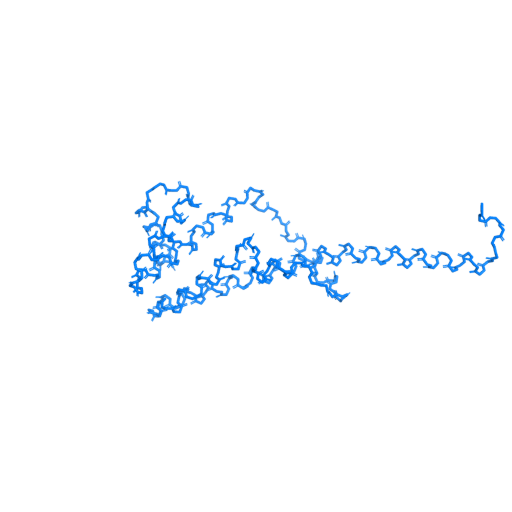 1
ATOM 875 C CA . THR A 1 107 ? 7.451 12.325 -11.950 1.00 54.66 107 THR A CA 1
ATOM 876 C C . THR A 1 107 ? 7.534 11.701 -10.556 1.00 54.66 107 THR A C 1
ATOM 878 O O . THR A 1 107 ? 6.560 11.103 -10.098 1.00 54.66 107 THR A O 1
ATOM 881 N N . ASP A 1 108 ? 8.680 11.801 -9.879 1.00 59.53 108 ASP A N 1
ATOM 882 C CA . ASP A 1 108 ? 8.814 11.388 -8.474 1.00 59.53 108 ASP A CA 1
ATOM 883 C C . ASP A 1 108 ? 8.044 12.394 -7.602 1.00 59.53 108 ASP A C 1
ATOM 885 O O . ASP A 1 108 ? 8.593 13.371 -7.099 1.00 59.53 108 ASP A O 1
ATOM 889 N N . LEU A 1 109 ? 6.723 12.209 -7.508 1.00 66.25 109 LEU A N 1
ATOM 890 C CA . LEU A 1 109 ? 5.820 13.095 -6.764 1.00 66.25 109 LEU A CA 1
ATOM 891 C C . LEU A 1 109 ? 5.993 12.959 -5.241 1.00 66.25 109 LEU A C 1
ATOM 893 O O . LEU A 1 109 ? 5.566 13.840 -4.499 1.00 66.25 109 LEU A O 1
ATOM 897 N N . ASP A 1 110 ? 6.631 11.881 -4.774 1.00 75.56 110 ASP A N 1
ATOM 898 C CA . ASP A 1 110 ? 6.867 11.606 -3.354 1.00 75.56 110 ASP A CA 1
ATOM 899 C C . ASP A 1 110 ? 8.280 11.036 -3.105 1.00 75.56 110 ASP A C 1
ATOM 901 O O . ASP A 1 110 ? 8.440 9.877 -2.718 1.00 75.56 110 ASP A O 1
ATOM 905 N N . PRO A 1 111 ? 9.341 11.839 -3.308 1.00 75.31 111 PRO A N 1
ATOM 906 C CA . PRO A 1 111 ? 10.726 11.377 -3.178 1.00 75.31 111 PRO A CA 1
ATOM 907 C C . PRO A 1 111 ? 11.094 10.982 -1.740 1.00 75.31 111 PRO A C 1
ATOM 909 O O . PRO A 1 111 ? 12.074 10.273 -1.522 1.00 75.31 111 PRO A O 1
ATOM 912 N N . LYS A 1 112 ? 10.322 11.447 -0.748 1.00 80.44 112 LYS A N 1
ATOM 913 C CA . LYS A 1 112 ? 10.508 11.118 0.671 1.00 80.44 112 LYS A CA 1
ATOM 914 C C . LYS A 1 112 ? 9.640 9.940 1.133 1.00 80.44 112 LYS A C 1
ATOM 916 O O . LYS A 1 112 ? 9.792 9.515 2.272 1.00 80.44 112 LYS A O 1
ATOM 921 N N . GLY A 1 113 ? 8.740 9.424 0.290 1.00 81.88 113 GLY A N 1
ATOM 922 C CA . GLY A 1 113 ? 7.823 8.333 0.640 1.00 81.88 113 GLY A CA 1
ATOM 923 C C . GLY A 1 113 ? 6.772 8.697 1.698 1.00 81.88 113 GLY A C 1
ATOM 924 O O . GLY A 1 113 ? 6.162 7.800 2.280 1.00 81.88 113 GLY A O 1
ATOM 925 N N . ILE A 1 114 ? 6.567 9.989 1.976 1.00 84.81 114 ILE A N 1
ATOM 926 C CA . ILE A 1 114 ? 5.656 10.468 3.028 1.00 84.81 114 ILE A CA 1
ATOM 927 C C . ILE A 1 114 ? 4.205 10.213 2.620 1.00 84.81 114 ILE A C 1
ATOM 929 O O . ILE A 1 114 ? 3.390 9.784 3.436 1.00 84.81 114 ILE A O 1
ATOM 933 N N . GLY A 1 115 ? 3.877 10.466 1.353 1.00 84.88 115 GLY A N 1
ATOM 934 C CA . GLY A 1 115 ? 2.563 10.178 0.788 1.00 84.88 115 GLY A CA 1
ATOM 935 C C . GLY A 1 115 ? 2.262 8.684 0.821 1.00 84.88 115 GLY A C 1
ATOM 936 O O . GLY A 1 115 ? 1.182 8.295 1.263 1.00 84.88 115 GLY A O 1
ATOM 937 N N . LYS A 1 116 ? 3.239 7.844 0.449 1.00 83.81 116 LYS A N 1
ATOM 938 C CA . LYS A 1 116 ? 3.105 6.385 0.557 1.00 83.81 116 LYS A CA 1
ATOM 939 C C . LYS A 1 116 ? 2.857 5.947 2.004 1.00 83.81 116 LYS A C 1
ATOM 941 O O . LYS A 1 116 ? 1.897 5.227 2.255 1.00 83.81 116 LYS A O 1
ATOM 946 N N . MET A 1 117 ? 3.675 6.418 2.947 1.00 88.94 117 MET A N 1
ATOM 947 C CA . MET A 1 117 ? 3.548 6.088 4.371 1.00 88.94 117 MET A CA 1
ATOM 948 C C . MET A 1 117 ? 2.166 6.459 4.924 1.00 88.94 117 MET A C 1
ATOM 950 O O . MET A 1 117 ? 1.515 5.643 5.573 1.00 88.94 117 MET A O 1
ATOM 954 N N . ARG A 1 118 ? 1.684 7.671 4.622 1.00 89.75 118 ARG A N 1
ATOM 955 C CA . ARG A 1 118 ? 0.349 8.117 5.042 1.00 89.75 118 ARG A CA 1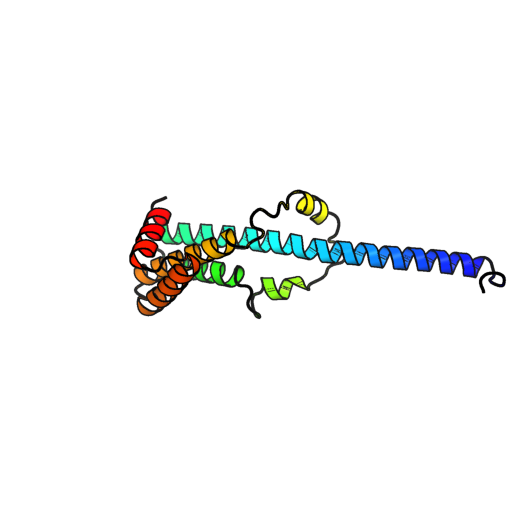
ATOM 956 C C . ARG A 1 118 ? -0.764 7.316 4.369 1.00 89.75 118 ARG A C 1
ATOM 958 O O . ARG A 1 118 ? -1.754 7.009 5.023 1.00 89.75 118 ARG A O 1
ATOM 965 N N . GLY A 1 119 ? -0.599 6.952 3.097 1.00 88.62 119 GLY A N 1
ATOM 966 C CA . GLY A 1 119 ? -1.524 6.074 2.378 1.00 88.62 119 GLY A CA 1
ATOM 967 C C . GLY A 1 119 ? -1.641 4.695 3.029 1.00 88.62 119 GLY A C 1
ATOM 968 O O . GLY A 1 119 ? -2.751 4.232 3.283 1.00 88.62 119 GLY A O 1
ATOM 969 N N . ASP A 1 120 ? -0.512 4.081 3.390 1.00 89.38 120 ASP A N 1
ATOM 970 C CA . ASP A 1 120 ? -0.496 2.824 4.145 1.00 89.38 120 ASP A CA 1
ATOM 971 C C . ASP A 1 120 ? -1.173 2.999 5.518 1.00 89.38 120 ASP A C 1
ATOM 973 O O . ASP A 1 120 ? -1.987 2.167 5.914 1.00 89.38 120 ASP A O 1
ATOM 977 N N . GLY A 1 121 ? -0.935 4.122 6.205 1.00 92.38 121 GLY A N 1
ATOM 978 C CA . GLY A 1 121 ? -1.626 4.470 7.452 1.00 92.38 121 GLY A CA 1
ATOM 979 C C . GLY A 1 121 ? -3.151 4.550 7.311 1.00 92.38 121 GLY A C 1
ATOM 980 O O . GLY A 1 121 ? -3.877 4.006 8.144 1.00 92.38 121 GLY A O 1
ATOM 981 N N . ILE A 1 122 ? -3.651 5.157 6.229 1.00 93.81 122 ILE A N 1
ATOM 982 C CA . ILE A 1 122 ? -5.088 5.185 5.915 1.00 93.81 122 ILE A CA 1
ATOM 983 C C . ILE A 1 122 ? -5.614 3.766 5.678 1.00 93.81 122 ILE A C 1
ATOM 985 O O . ILE A 1 122 ? -6.662 3.415 6.217 1.00 93.81 122 ILE A O 1
ATOM 989 N N . ASN A 1 123 ? -4.893 2.935 4.922 1.00 93.00 123 ASN A N 1
ATOM 990 C CA . ASN A 1 123 ? -5.300 1.556 4.637 1.00 93.00 123 ASN A CA 1
ATOM 991 C C . ASN A 1 123 ? -5.385 0.704 5.913 1.00 93.00 123 ASN A C 1
ATOM 993 O O . ASN A 1 123 ? -6.357 -0.029 6.095 1.00 93.00 123 ASN A O 1
ATOM 997 N N . HIS A 1 124 ? -4.414 0.844 6.821 1.00 95.69 124 HIS A N 1
ATOM 998 C CA . HIS A 1 124 ? -4.442 0.212 8.142 1.00 95.69 124 HIS A CA 1
ATOM 999 C C . HIS A 1 124 ? -5.653 0.668 8.965 1.00 95.69 124 HIS 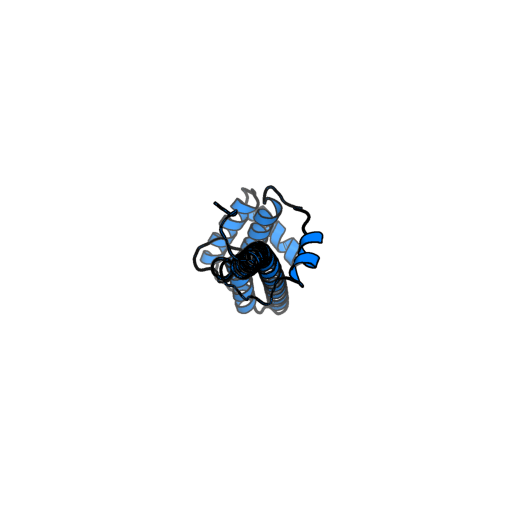A C 1
ATOM 1001 O O . HIS A 1 124 ? -6.362 -0.163 9.531 1.00 95.69 124 HIS A O 1
ATOM 1007 N N . GLY A 1 125 ? -5.956 1.967 8.969 1.00 94.69 125 GLY A N 1
ATOM 1008 C CA . GLY A 1 125 ? -7.133 2.491 9.659 1.00 94.69 125 GLY A CA 1
ATOM 1009 C C . GLY A 1 125 ? -8.454 1.994 9.056 1.00 94.69 125 GLY A C 1
ATOM 1010 O O . GLY A 1 125 ? -9.385 1.649 9.779 1.00 94.69 125 GLY A O 1
ATOM 1011 N N . MET A 1 126 ? -8.534 1.876 7.730 1.00 94.81 126 MET A N 1
ATOM 1012 C CA . MET A 1 126 ? -9.694 1.301 7.041 1.00 94.81 126 MET A CA 1
ATOM 1013 C C . MET A 1 126 ? -9.901 -0.179 7.373 1.00 94.81 126 MET A C 1
ATOM 1015 O O . MET A 1 126 ? -11.033 -0.603 7.618 1.00 94.81 126 MET A O 1
ATOM 1019 N N . LEU A 1 127 ? -8.813 -0.954 7.429 1.00 95.06 127 LEU A N 1
ATOM 1020 C CA . LEU A 1 127 ? -8.849 -2.341 7.881 1.00 95.06 127 LEU A CA 1
ATOM 1021 C C . LEU A 1 127 ? -9.334 -2.430 9.332 1.00 95.06 127 LEU A C 1
ATOM 1023 O O . LEU A 1 127 ? -10.208 -3.243 9.631 1.00 95.06 127 LEU A O 1
ATOM 1027 N N . ALA A 1 128 ? -8.796 -1.591 10.217 1.00 95.19 128 ALA A N 1
ATOM 1028 C CA . ALA A 1 128 ? -9.185 -1.546 11.620 1.00 95.19 128 ALA A CA 1
ATOM 1029 C C . ALA A 1 128 ? -10.685 -1.262 11.776 1.00 95.19 128 ALA A C 1
ATOM 1031 O O . ALA A 1 128 ? -11.389 -2.006 12.457 1.00 95.19 128 ALA A O 1
ATOM 1032 N N . TYR A 1 129 ? -11.198 -0.265 11.053 1.00 95.50 129 TYR A N 1
ATOM 1033 C CA . TYR A 1 129 ? -12.622 0.057 11.027 1.00 95.50 129 TYR A CA 1
ATOM 1034 C C . TYR A 1 129 ? -13.481 -1.130 10.563 1.00 95.50 129 TYR A C 1
ATOM 1036 O O . TYR A 1 129 ? -14.475 -1.470 11.206 1.00 95.50 129 TYR A O 1
ATOM 1044 N N . ALA A 1 130 ? -13.092 -1.803 9.476 1.00 93.12 130 ALA A N 1
ATOM 1045 C CA . ALA A 1 130 ? -13.805 -2.981 8.983 1.00 93.12 130 ALA A CA 1
ATOM 1046 C C . ALA A 1 130 ? -13.782 -4.141 10.000 1.00 93.12 130 ALA A C 1
ATOM 1048 O O . ALA A 1 130 ? -14.797 -4.809 10.202 1.00 93.12 130 ALA A O 1
ATOM 1049 N N . LEU A 1 131 ? -12.653 -4.351 10.689 1.00 95.00 131 LEU A N 1
ATOM 1050 C CA . LEU A 1 131 ? -12.509 -5.355 11.747 1.00 95.00 131 LEU A CA 1
ATOM 1051 C C . LEU A 1 131 ? -13.399 -5.051 12.960 1.00 95.00 131 LEU A C 1
ATOM 1053 O O . LEU A 1 131 ? -14.022 -5.975 13.481 1.00 95.00 131 LEU A O 1
ATOM 1057 N N . GLU A 1 132 ? -13.515 -3.790 13.391 1.00 95.44 132 GLU A N 1
ATOM 1058 C CA . GLU A 1 132 ? -14.439 -3.405 14.472 1.00 95.44 132 GLU A CA 1
ATOM 1059 C C . GLU A 1 132 ? -15.892 -3.688 14.095 1.00 95.44 132 GLU A C 1
ATOM 1061 O O . GLU A 1 132 ? -16.632 -4.263 14.894 1.00 95.44 132 GLU A O 1
ATOM 1066 N N . LYS A 1 133 ? -16.300 -3.334 12.867 1.00 93.56 133 LYS A N 1
ATOM 1067 C CA . LYS A 1 133 ? -17.655 -3.621 12.367 1.00 93.56 133 LYS A CA 1
ATOM 1068 C C . LYS A 1 133 ? -17.932 -5.116 12.246 1.00 93.56 133 LYS A C 1
ATOM 1070 O O . LYS A 1 133 ? -19.062 -5.543 12.454 1.00 93.56 133 LYS A O 1
ATOM 1075 N N . TYR A 1 134 ? -16.897 -5.907 11.979 1.00 92.31 134 TYR A N 1
ATOM 1076 C CA . TYR A 1 134 ? -16.964 -7.364 11.968 1.00 92.31 134 TYR A CA 1
ATOM 1077 C C . TYR A 1 134 ? -16.865 -8.007 13.372 1.00 92.31 134 TYR A C 1
ATOM 1079 O O . TYR A 1 134 ? -16.948 -9.226 13.502 1.00 92.31 134 TYR A O 1
ATOM 1087 N N . GLY A 1 135 ? -16.682 -7.221 14.440 1.00 94.81 135 GLY A N 1
ATOM 1088 C CA . GLY A 1 135 ? -16.584 -7.716 15.820 1.00 94.81 135 GLY A CA 1
ATOM 1089 C C . GLY A 1 135 ? -15.206 -8.269 16.217 1.00 94.81 135 GLY A C 1
ATOM 1090 O O . GLY A 1 135 ? -15.060 -8.891 17.269 1.00 94.81 135 GLY A O 1
ATOM 1091 N N . LYS A 1 136 ? -14.166 -8.043 15.407 1.00 95.19 136 LYS A N 1
ATOM 1092 C CA . LYS A 1 136 ? -12.775 -8.460 15.663 1.00 95.19 136 LYS A CA 1
ATOM 1093 C C . LYS A 1 136 ?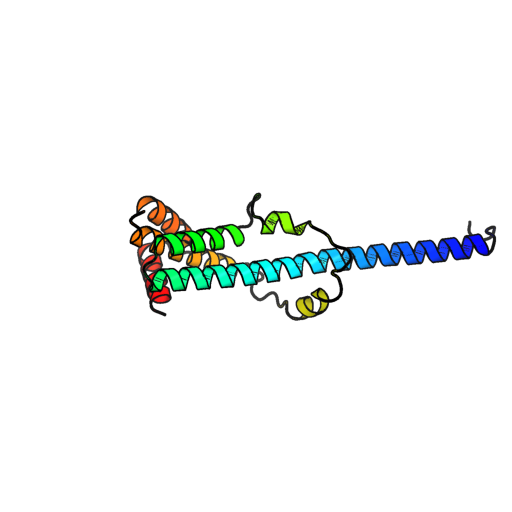 -11.969 -7.357 16.356 1.00 95.19 136 LYS A C 1
ATOM 1095 O O . LYS A 1 136 ? -10.929 -6.927 15.866 1.00 95.19 136 LYS A O 1
ATOM 1100 N N . TYR A 1 137 ? -12.429 -6.919 17.528 1.00 95.19 137 TYR A N 1
ATOM 1101 C CA . TYR A 1 137 ? -11.879 -5.752 18.238 1.00 95.19 137 TYR A CA 1
ATOM 1102 C C . TYR A 1 137 ? -10.385 -5.847 18.577 1.00 95.19 137 TYR A C 1
ATOM 1104 O O . TYR A 1 137 ? -9.666 -4.860 18.471 1.00 95.19 137 TYR A O 1
ATOM 1112 N N . SER A 1 138 ? -9.886 -7.031 18.948 1.00 94.75 138 SER A N 1
ATOM 1113 C CA . SER A 1 138 ? -8.459 -7.193 19.262 1.00 94.75 138 SER A CA 1
ATOM 1114 C C . SER A 1 138 ? -7.567 -7.012 18.030 1.00 94.75 138 SER A C 1
ATOM 1116 O O . SER A 1 138 ? -6.533 -6.357 18.133 1.00 94.75 138 SER A O 1
ATOM 1118 N N . GLU A 1 139 ? -7.965 -7.559 16.874 1.00 93.69 139 GLU A N 1
ATOM 1119 C CA . GLU A 1 139 ? -7.250 -7.339 15.609 1.00 93.69 139 GLU A CA 1
ATOM 1120 C C . GLU A 1 139 ? -7.366 -5.871 15.186 1.00 93.69 139 GLU A C 1
ATOM 1122 O O . GLU A 1 139 ? -6.378 -5.271 14.772 1.00 93.69 139 GLU A O 1
ATOM 1127 N N . ALA A 1 140 ? -8.550 -5.275 15.345 1.00 94.62 140 ALA A N 1
ATOM 1128 C CA . ALA A 1 140 ? -8.774 -3.877 15.013 1.00 94.62 140 ALA A CA 1
ATOM 1129 C C . ALA A 1 140 ? -7.870 -2.926 15.806 1.00 94.62 140 ALA A C 1
ATOM 1131 O O . ALA A 1 140 ? -7.265 -2.041 15.213 1.00 94.62 140 ALA A O 1
ATOM 1132 N N . ASN A 1 141 ? -7.722 -3.131 17.119 1.00 96.06 141 ASN A N 1
ATOM 1133 C CA . ASN A 1 141 ? -6.855 -2.298 17.958 1.00 96.06 141 ASN A CA 1
ATOM 1134 C C . ASN A 1 141 ? -5.399 -2.316 17.474 1.00 96.06 141 ASN A C 1
ATOM 1136 O O . ASN A 1 141 ? -4.777 -1.263 17.366 1.00 96.06 141 ASN A O 1
ATOM 1140 N N . ALA A 1 142 ? -4.881 -3.491 17.105 1.00 95.88 142 ALA A N 1
ATOM 1141 C CA . ALA A 1 142 ? -3.529 -3.605 16.565 1.00 95.88 142 ALA A CA 1
ATOM 1142 C C . ALA A 1 142 ? -3.368 -2.851 15.232 1.00 95.88 142 ALA A C 1
ATOM 1144 O O . ALA A 1 142 ? -2.319 -2.266 14.962 1.00 95.88 142 ALA A O 1
ATOM 1145 N N . GLU A 1 143 ? -4.397 -2.850 14.384 1.00 96.25 143 GLU A N 1
ATOM 1146 C CA . GLU A 1 143 ? -4.385 -2.104 13.123 1.00 96.25 143 GLU A CA 1
ATOM 1147 C C . GLU A 1 143 ? -4.558 -0.588 13.338 1.00 96.25 143 GLU A C 1
ATOM 1149 O O . GLU A 1 143 ? -3.911 0.204 12.649 1.00 96.25 143 GLU A O 1
ATOM 1154 N N . TRP A 1 144 ? -5.327 -0.167 14.347 1.00 97.50 144 TRP A N 1
ATOM 1155 C CA . TRP A 1 144 ? -5.436 1.236 14.756 1.00 97.50 144 TRP A CA 1
ATOM 1156 C C . TRP A 1 144 ? -4.116 1.810 15.266 1.00 97.50 144 TRP A C 1
ATOM 1158 O O . TRP A 1 144 ? -3.762 2.937 14.920 1.00 97.50 144 TRP A O 1
ATOM 1168 N N . GLU A 1 145 ? -3.365 1.040 16.049 1.00 95.75 145 GLU A N 1
ATOM 1169 C CA . GLU A 1 145 ? -2.034 1.436 16.517 1.00 95.75 145 GLU A CA 1
ATOM 1170 C C . GLU A 1 145 ? -1.045 1.591 15.355 1.00 95.75 145 GLU A C 1
ATOM 1172 O O . GLU A 1 145 ? -0.296 2.564 15.290 1.00 95.75 145 GLU A O 1
ATOM 1177 N N . LYS A 1 146 ? -1.066 0.679 14.377 1.00 95.00 146 LYS A N 1
ATOM 1178 C CA . LYS A 1 146 ? -0.234 0.821 13.170 1.00 95.00 146 LYS A CA 1
ATOM 1179 C C . LYS A 1 146 ? -0.608 2.070 12.377 1.00 95.00 146 LYS A C 1
ATOM 1181 O O . LYS A 1 146 ? 0.278 2.807 11.945 1.00 95.00 146 LYS A O 1
ATOM 1186 N N . ALA A 1 147 ? -1.906 2.324 12.207 1.00 94.75 147 ALA A N 1
ATOM 1187 C CA . ALA A 1 147 ? -2.399 3.515 11.527 1.00 94.75 147 ALA A CA 1
ATOM 1188 C C . ALA A 1 147 ? -1.946 4.801 12.237 1.00 94.75 147 ALA A C 1
ATOM 1190 O O . ALA A 1 147 ? -1.500 5.736 11.577 1.00 94.75 147 ALA A O 1
ATOM 1191 N N . SER A 1 148 ? -2.000 4.837 13.572 1.00 95.81 148 SER A N 1
ATOM 1192 C CA . SER A 1 148 ? -1.598 6.001 14.371 1.00 95.81 148 SER A CA 1
ATOM 1193 C C . SER A 1 148 ? -0.107 6.317 14.236 1.00 95.81 148 SER A C 1
ATOM 1195 O O . SER A 1 148 ? 0.266 7.476 14.037 1.00 95.81 148 SER A O 1
ATOM 1197 N N . ILE A 1 149 ? 0.735 5.281 14.217 1.00 94.94 149 ILE A N 1
ATOM 1198 C CA . ILE A 1 149 ? 2.177 5.399 13.980 1.00 94.94 149 ILE A CA 1
ATOM 1199 C C . ILE A 1 149 ? 2.456 5.943 12.572 1.00 94.94 149 ILE A C 1
ATOM 1201 O O . ILE A 1 149 ? 3.195 6.915 12.428 1.00 94.94 149 ILE A O 1
ATOM 1205 N N . LEU A 1 150 ? 1.849 5.355 11.535 1.00 93.19 150 LEU A N 1
ATOM 1206 C CA . LEU A 1 150 ? 2.093 5.730 10.132 1.00 93.19 150 LEU A CA 1
ATOM 1207 C C . LEU A 1 150 ? 1.528 7.108 9.762 1.00 93.19 150 LEU A C 1
ATOM 1209 O O . LEU A 1 150 ? 2.045 7.774 8.867 1.00 93.19 150 LEU A O 1
ATOM 1213 N N . LEU A 1 151 ? 0.470 7.546 10.443 1.00 93.50 151 LEU A N 1
ATOM 1214 C CA . LEU A 1 151 ? -0.125 8.872 10.271 1.00 93.50 151 LEU A CA 1
ATOM 1215 C C . LEU A 1 151 ? 0.507 9.935 11.175 1.00 93.50 151 LEU A C 1
ATOM 1217 O O . LEU A 1 151 ? 0.071 11.085 11.138 1.00 93.50 151 LEU A O 1
ATOM 1221 N N . GLU A 1 152 ? 1.514 9.564 11.973 1.00 93.94 152 GLU A N 1
ATOM 1222 C CA . GLU A 1 152 ? 2.181 10.442 12.942 1.00 93.94 152 GLU A CA 1
ATOM 1223 C C . GLU A 1 152 ? 1.187 11.101 13.921 1.00 93.94 152 GLU A C 1
ATOM 1225 O O . GLU A 1 152 ? 1.382 12.224 14.391 1.00 93.94 152 GLU A O 1
ATOM 1230 N N . GLN A 1 153 ? 0.101 10.393 14.244 1.00 93.94 153 GLN A N 1
ATOM 1231 C CA . GLN A 1 153 ? -0.964 10.861 15.121 1.00 93.94 153 GLN A CA 1
ATOM 1232 C C . GLN A 1 153 ? -0.961 10.036 16.405 1.00 93.94 153 GLN A C 1
ATOM 1234 O O . GLN A 1 153 ? -1.387 8.890 16.413 1.00 93.94 153 GLN A O 1
ATOM 1239 N N . LYS A 1 154 ? -0.512 10.632 17.514 1.00 88.75 154 LYS A N 1
ATOM 1240 C CA . LYS A 1 154 ? -0.411 9.933 18.811 1.00 88.75 154 LYS A CA 1
ATOM 1241 C C . LYS A 1 154 ? -1.767 9.512 19.381 1.00 88.75 154 LYS A C 1
ATOM 1243 O O . LYS A 1 154 ? -1.835 8.576 20.168 1.00 88.75 154 LYS A O 1
ATOM 1248 N N . ASP A 1 155 ? -2.820 10.234 19.018 1.00 92.94 155 ASP A N 1
ATOM 1249 C CA . ASP A 1 155 ? -4.173 10.000 19.504 1.00 92.94 155 ASP A CA 1
ATOM 1250 C C . ASP A 1 155 ? -4.954 9.112 18.524 1.00 92.94 155 ASP A C 1
ATOM 1252 O O . ASP A 1 155 ? -5.366 9.557 17.449 1.00 92.94 155 ASP A O 1
ATOM 1256 N N . VAL A 1 156 ? -5.163 7.851 18.908 1.00 93.56 156 VAL A N 1
ATOM 1257 C CA . VAL A 1 156 ? -5.897 6.861 18.107 1.00 93.56 156 VAL A CA 1
ATOM 1258 C C . VAL A 1 156 ? -7.333 7.313 17.824 1.00 93.56 156 VAL A C 1
ATOM 1260 O O . VAL A 1 156 ? -7.847 7.045 16.740 1.00 93.56 156 VAL A O 1
ATOM 1263 N N . GLU A 1 157 ? -7.975 8.061 18.722 1.00 94.19 157 GLU A N 1
ATOM 1264 C CA . GLU A 1 157 ? -9.350 8.523 18.501 1.00 94.19 157 GLU A CA 1
ATOM 1265 C C . GLU A 1 157 ? -9.426 9.557 17.371 1.00 94.19 157 GLU A C 1
ATOM 1267 O O . GLU A 1 157 ? -10.354 9.537 16.561 1.00 94.19 157 GLU A O 1
ATOM 1272 N N . LYS A 1 158 ? -8.397 10.400 17.211 1.00 93.75 158 LYS A N 1
ATOM 1273 C CA . LYS A 1 158 ? -8.299 11.296 16.044 1.00 93.75 158 LYS A CA 1
ATOM 1274 C C . LYS A 1 158 ? -8.112 10.527 14.742 1.00 93.75 158 LYS A C 1
ATOM 1276 O O . LYS A 1 158 ? -8.625 10.947 13.705 1.00 93.75 158 LYS A O 1
ATOM 1281 N N . VAL A 1 159 ? -7.392 9.405 14.784 1.00 94.44 159 VAL A N 1
ATOM 1282 C CA . VAL A 1 159 ? -7.239 8.519 13.622 1.00 94.44 159 VAL A CA 1
ATOM 1283 C C . VAL A 1 159 ? -8.580 7.886 13.263 1.00 94.44 159 VAL A C 1
ATOM 1285 O O . VAL A 1 159 ? -8.971 7.933 12.099 1.00 94.44 159 VAL A O 1
ATOM 1288 N N . LYS A 1 160 ? -9.331 7.380 14.247 1.00 95.62 160 LYS A N 1
ATOM 1289 C CA . LYS A 1 160 ? -10.681 6.842 14.027 1.00 95.62 160 LYS A CA 1
ATOM 1290 C C . LYS A 1 160 ? -11.601 7.872 13.381 1.00 95.62 160 LYS A C 1
ATOM 1292 O O . LYS A 1 160 ? -12.183 7.589 12.338 1.00 95.62 160 LYS A O 1
ATOM 1297 N N . GLN A 1 161 ? -11.655 9.091 13.922 1.00 94.62 161 GLN A N 1
ATOM 1298 C CA . GLN A 1 161 ? -12.457 10.183 13.356 1.00 94.62 161 GLN A CA 1
ATOM 1299 C C . GLN A 1 161 ? -12.071 10.504 11.905 1.00 94.62 161 GLN A C 1
ATOM 1301 O O . GLN A 1 161 ? -12.941 10.691 11.054 1.00 94.62 161 GLN A O 1
ATOM 1306 N N . LEU A 1 162 ? -10.769 10.547 11.602 1.00 94.00 162 LEU A N 1
ATOM 1307 C CA . LEU A 1 162 ? -10.280 10.752 10.240 1.00 94.00 162 LEU A CA 1
ATOM 1308 C C . LEU A 1 162 ? -10.793 9.655 9.297 1.00 94.00 162 LEU A C 1
ATOM 1310 O O . LEU A 1 162 ? -11.347 9.962 8.243 1.00 94.00 162 LEU A O 1
ATOM 1314 N N . ILE A 1 163 ? -10.634 8.388 9.677 1.00 95.12 163 ILE A N 1
ATOM 1315 C CA . ILE A 1 163 ? -11.058 7.249 8.855 1.00 95.12 163 ILE A CA 1
ATOM 1316 C C . ILE A 1 163 ? -12.575 7.208 8.680 1.00 95.12 163 ILE A C 1
ATOM 1318 O O . ILE A 1 163 ? -13.058 6.975 7.572 1.00 95.12 163 ILE A O 1
ATOM 1322 N N . GLU A 1 164 ? -13.338 7.490 9.733 1.00 92.44 164 GLU A N 1
ATOM 1323 C CA . GLU A 1 164 ? -14.794 7.594 9.653 1.00 92.44 164 GLU A CA 1
ATOM 1324 C C . GLU A 1 164 ? -15.236 8.661 8.652 1.00 92.44 164 GLU A C 1
ATOM 1326 O O . GLU A 1 164 ? -16.156 8.425 7.869 1.00 92.44 164 GLU A O 1
ATOM 1331 N N . ASN A 1 165 ? -14.564 9.812 8.623 1.00 91.69 165 ASN A N 1
ATOM 1332 C CA . ASN A 1 165 ? -14.863 10.869 7.659 1.00 91.69 165 ASN A CA 1
ATOM 1333 C C . ASN A 1 165 ? -14.547 10.442 6.218 1.00 91.69 165 ASN A C 1
ATOM 1335 O O . ASN A 1 165 ? -15.342 10.712 5.318 1.00 91.69 165 ASN A O 1
ATOM 1339 N N . ILE A 1 166 ? -13.449 9.710 6.001 1.00 88.50 166 ILE A N 1
ATOM 1340 C CA . ILE A 1 166 ? -13.100 9.149 4.683 1.00 88.50 166 ILE A CA 1
ATOM 1341 C C . ILE A 1 166 ? -14.088 8.042 4.263 1.00 88.50 166 ILE A C 1
ATOM 1343 O O . ILE A 1 166 ? -14.256 7.767 3.079 1.00 88.50 166 ILE A O 1
ATOM 1347 N N . ASN A 1 167 ? -14.750 7.366 5.205 1.00 81.69 167 ASN A N 1
ATOM 1348 C CA . ASN A 1 167 ? -15.790 6.377 4.897 1.00 81.69 167 ASN A CA 1
ATOM 1349 C C . ASN A 1 167 ? -17.158 6.987 4.584 1.00 81.69 167 ASN A C 1
ATOM 1351 O O . ASN A 1 167 ? -17.969 6.329 3.937 1.00 81.69 167 ASN A O 1
ATOM 1355 N N . LYS A 1 168 ? -17.410 8.225 5.014 1.00 79.75 168 LYS A N 1
ATOM 1356 C CA . LYS A 1 168 ? -18.637 8.965 4.685 1.00 79.75 168 LYS A CA 1
ATOM 1357 C C . LYS A 1 168 ? -18.608 9.595 3.288 1.00 79.75 168 LYS A C 1
ATOM 1359 O O . LYS A 1 168 ? -19.660 10.001 2.804 1.00 79.75 168 LYS A O 1
ATOM 1364 N N . THR A 1 169 ? -17.425 9.703 2.682 1.00 67.75 169 THR A N 1
ATOM 1365 C CA . THR A 1 169 ? -17.205 10.210 1.316 1.00 67.75 169 THR A CA 1
ATOM 1366 C C . THR A 1 169 ? -17.221 9.071 0.301 1.00 67.75 169 THR A C 1
ATOM 1368 O O . THR A 1 169 ? -17.817 9.270 -0.780 1.00 67.75 169 THR A O 1
#

Secondary structure (DSSP, 8-state):
-GGG--HHHHHHHHHHHHHHHHHHHHHHHHHHHHHHHHHHHHHHHHHHHHHHHHHHHHTT-HHHHHHHHHHHHHHH---TT-HHHHGGG---TT-HHHHHHHHHT---S-TTSHHHHHHHHHHHHHHHHHHHHTT-HHHHHHHHHHHHHHTT-S-HHHHHHHHHHHHH-

pLDDT: mean 81.39, std 15.21, range [48.41, 97.5]